Protein AF-K2CGY6-F1 (afdb_monomer_lite)

Foldseek 3Di:
DDPVVVVVCCVCQPVVLVVVCVVVVVVQVPAAQPDPVRGSDDDDHDDDPCVPVPD

Sequence (55 aa):
MALSEFQKIIQINLIGTFNMMKFSAEKMSKQNIISQNGERGVIINTASVAAFEGQ

Structure (mmCIF, N/CA/C/O backbone):
data_AF-K2CGY6-F1
#
_entry.id   AF-K2CGY6-F1
#
loop_
_atom_site.group_PDB
_atom_site.id
_atom_site.type_symbol
_atom_site.label_atom_id
_atom_site.label_alt_id
_atom_site.label_comp_id
_atom_site.label_asym_id
_atom_site.label_entity_id
_atom_site.label_seq_id
_atom_site.pdbx_PDB_ins_code
_atom_site.Cartn_x
_atom_site.Cartn_y
_atom_site.Cartn_z
_atom_site.occupancy
_atom_site.B_iso_or_equiv
_atom_site.auth_seq_id
_atom_site.auth_comp_id
_atom_site.auth_asym_id
_atom_site.auth_atom_id
_atom_site.pdbx_PDB_model_num
ATOM 1 N N . MET A 1 1 ? -12.089 1.127 20.545 1.00 81.94 1 MET A N 1
ATOM 2 C CA . MET A 1 1 ? -10.863 0.515 19.994 1.00 81.94 1 MET A CA 1
ATOM 3 C C . MET A 1 1 ? -9.727 0.723 20.983 1.00 81.94 1 MET A C 1
ATOM 5 O O . MET A 1 1 ? -9.570 1.839 21.469 1.00 81.94 1 MET A O 1
ATOM 9 N N . ALA A 1 2 ? -8.978 -0.326 21.324 1.00 96.06 2 ALA A N 1
ATOM 10 C CA . ALA A 1 2 ? -7.774 -0.173 22.147 1.00 96.06 2 ALA A CA 1
ATOM 11 C C . ALA A 1 2 ? -6.630 0.433 21.311 1.00 96.06 2 ALA A C 1
ATOM 13 O O . ALA A 1 2 ? -6.569 0.209 20.103 1.00 96.06 2 ALA A O 1
ATOM 14 N N . LEU A 1 3 ? -5.692 1.159 21.932 1.00 97.19 3 LEU A N 1
ATOM 15 C CA . LEU A 1 3 ? -4.563 1.765 21.204 1.00 97.19 3 LEU A CA 1
ATOM 16 C C . LEU A 1 3 ? -3.755 0.724 20.410 1.00 97.19 3 LEU A C 1
ATOM 18 O O . LEU A 1 3 ? -3.379 0.975 19.269 1.00 97.19 3 LEU A O 1
ATOM 22 N N . SER A 1 4 ? -3.546 -0.461 20.985 1.00 98.00 4 SER A N 1
ATOM 23 C CA . SER A 1 4 ? -2.836 -1.568 20.335 1.00 98.00 4 SER A CA 1
ATOM 24 C C . SER A 1 4 ? -3.533 -2.063 19.063 1.00 98.00 4 SER A C 1
ATOM 26 O O . SER A 1 4 ? -2.876 -2.419 18.086 1.00 98.00 4 SER A O 1
ATOM 28 N N . GLU A 1 5 ? -4.863 -2.058 19.053 1.00 97.81 5 GLU A N 1
ATOM 29 C CA . GLU A 1 5 ? -5.675 -2.448 17.904 1.00 97.81 5 GLU A CA 1
ATOM 30 C C . GLU A 1 5 ? -5.595 -1.396 16.792 1.00 97.81 5 GLU A C 1
ATOM 32 O O . GLU A 1 5 ? -5.311 -1.737 15.643 1.00 97.81 5 GLU A O 1
ATOM 37 N N . PHE A 1 6 ? -5.728 -0.112 17.142 1.00 97.19 6 PHE A N 1
ATOM 38 C CA . PHE A 1 6 ? -5.565 0.996 16.197 1.00 97.19 6 PHE A CA 1
ATOM 39 C C . PHE A 1 6 ? -4.171 0.993 15.556 1.00 97.19 6 PHE A C 1
ATOM 41 O O . PHE A 1 6 ? -4.032 1.067 14.335 1.00 97.19 6 PHE A O 1
ATOM 48 N N . GLN A 1 7 ? -3.125 0.828 16.371 1.00 98.50 7 GLN A N 1
ATOM 49 C CA . GLN A 1 7 ? -1.744 0.745 15.895 1.00 98.50 7 GLN A CA 1
ATOM 50 C C . GLN A 1 7 ? -1.544 -0.419 14.923 1.00 98.50 7 GLN A C 1
ATOM 52 O O . GLN A 1 7 ? -0.903 -0.245 13.887 1.00 98.50 7 GLN A O 1
ATOM 57 N N . LYS A 1 8 ? -2.125 -1.589 15.214 1.00 98.25 8 LYS A N 1
ATOM 58 C CA . LYS A 1 8 ? -2.064 -2.744 14.313 1.00 98.25 8 LYS A CA 1
ATOM 59 C C . LYS A 1 8 ? -2.726 -2.444 12.965 1.00 98.25 8 LYS A C 1
ATOM 61 O O . LYS A 1 8 ? -2.150 -2.778 11.931 1.00 98.25 8 LYS A O 1
ATOM 66 N N . ILE A 1 9 ? -3.891 -1.795 12.964 1.00 97.50 9 ILE A N 1
ATOM 67 C CA . ILE A 1 9 ? -4.605 -1.411 11.735 1.00 97.50 9 ILE A CA 1
ATOM 68 C C . ILE A 1 9 ? -3.743 -0.470 10.882 1.00 97.50 9 ILE A C 1
ATOM 70 O O . ILE A 1 9 ? -3.560 -0.723 9.691 1.00 97.50 9 ILE A O 1
ATOM 74 N N . ILE A 1 10 ? -3.151 0.563 11.490 1.00 97.88 10 ILE A N 1
ATOM 75 C CA . ILE A 1 10 ? -2.259 1.506 10.796 1.00 97.88 10 ILE A CA 1
ATOM 76 C C . ILE A 1 10 ? -1.010 0.801 10.254 1.00 97.88 10 ILE A C 1
ATOM 78 O O . ILE A 1 10 ? -0.622 1.012 9.101 1.00 97.88 10 ILE A O 1
ATOM 82 N N . GLN A 1 11 ? -0.392 -0.065 11.058 1.00 98.69 11 GLN A N 1
ATOM 83 C CA . GLN A 1 11 ? 0.824 -0.774 10.672 1.00 98.69 11 GLN A CA 1
ATOM 84 C C . GLN A 1 11 ? 0.608 -1.668 9.446 1.00 98.69 11 GLN A C 1
ATOM 86 O O . GLN A 1 11 ? 1.484 -1.744 8.585 1.00 98.69 11 GLN A O 1
ATOM 91 N N . ILE A 1 12 ? -0.549 -2.325 9.356 1.00 98.00 12 ILE A N 1
ATOM 92 C CA . ILE A 1 12 ? -0.878 -3.225 8.247 1.00 98.00 12 ILE A CA 1
ATOM 93 C C . ILE A 1 12 ? -1.337 -2.423 7.024 1.00 98.00 12 ILE A C 1
ATOM 95 O O . ILE A 1 12 ? -0.712 -2.502 5.968 1.00 98.00 12 ILE A O 1
ATOM 99 N N . ASN A 1 13 ? -2.399 -1.627 7.164 1.00 97.94 13 ASN A N 1
ATOM 100 C CA . ASN A 1 13 ? -3.124 -1.090 6.010 1.00 97.94 13 ASN A CA 1
ATOM 101 C C . ASN A 1 13 ? -2.465 0.150 5.404 1.00 97.94 13 ASN A C 1
ATOM 103 O O . ASN A 1 13 ? -2.584 0.373 4.200 1.00 97.94 13 ASN A O 1
ATOM 107 N N . LEU A 1 14 ? -1.763 0.945 6.215 1.00 97.81 14 LEU A N 1
ATOM 108 C CA . LEU A 1 14 ? -1.091 2.154 5.748 1.00 97.81 14 LEU A CA 1
ATOM 109 C C . LEU A 1 14 ? 0.402 1.903 5.539 1.00 97.81 14 LEU A C 1
ATOM 111 O O . LEU A 1 14 ? 0.896 1.970 4.413 1.00 97.81 14 LEU A O 1
ATOM 115 N N . ILE A 1 15 ? 1.120 1.580 6.618 1.00 98.56 15 ILE A N 1
ATOM 116 C CA . ILE A 1 15 ? 2.584 1.453 6.569 1.00 98.56 15 ILE A CA 1
ATOM 117 C C . ILE A 1 15 ? 2.990 0.234 5.733 1.00 98.56 15 ILE A C 1
ATOM 119 O O . ILE A 1 15 ? 3.889 0.335 4.897 1.00 98.56 15 ILE A O 1
ATOM 123 N N . GLY A 1 16 ? 2.316 -0.904 5.918 1.00 98.50 16 GLY A N 1
ATOM 124 C CA . GLY A 1 16 ? 2.559 -2.126 5.150 1.00 98.50 16 GLY A CA 1
ATOM 125 C C . GLY A 1 16 ? 2.353 -1.920 3.649 1.00 98.50 16 GLY A C 1
ATOM 126 O O . GLY A 1 16 ? 3.260 -2.199 2.862 1.00 98.50 16 GLY A O 1
ATOM 127 N N . THR A 1 17 ? 1.209 -1.352 3.261 1.00 98.50 17 THR A N 1
ATOM 128 C CA . THR A 1 17 ? 0.894 -1.025 1.859 1.00 98.50 17 THR A CA 1
ATOM 129 C C . THR A 1 17 ? 1.938 -0.096 1.241 1.00 98.50 17 THR A C 1
ATOM 131 O O . THR A 1 17 ? 2.448 -0.380 0.156 1.00 98.50 17 THR A O 1
ATOM 134 N N . PHE A 1 18 ? 2.318 0.982 1.937 1.00 98.44 18 PHE A N 1
ATOM 135 C CA . PHE A 1 18 ? 3.341 1.908 1.448 1.00 98.44 18 PHE A CA 1
ATOM 136 C C . PHE A 1 18 ? 4.704 1.227 1.268 1.00 98.44 18 PHE A C 1
ATOM 138 O O . PHE A 1 18 ? 5.351 1.403 0.235 1.00 98.44 18 PHE A O 1
ATOM 145 N N . ASN A 1 19 ? 5.137 0.423 2.242 1.00 98.38 19 ASN A N 1
ATOM 146 C CA . ASN A 1 19 ? 6.422 -0.270 2.162 1.00 98.38 19 ASN A CA 1
ATOM 147 C C . ASN A 1 19 ? 6.485 -1.219 0.961 1.00 98.38 19 ASN A C 1
ATOM 149 O O . ASN A 1 19 ? 7.488 -1.223 0.246 1.00 98.38 19 ASN A O 1
ATOM 153 N N . MET A 1 20 ? 5.415 -1.974 0.702 1.00 98.06 20 MET A N 1
ATOM 154 C CA . MET A 1 20 ? 5.347 -2.840 -0.477 1.00 98.06 20 MET A CA 1
ATOM 155 C C . MET A 1 20 ? 5.353 -2.027 -1.771 1.00 98.06 20 MET A C 1
ATOM 157 O O . MET A 1 20 ? 6.166 -2.300 -2.654 1.00 98.06 20 MET A O 1
ATOM 161 N N . MET A 1 21 ? 4.523 -0.981 -1.854 1.00 98.31 21 MET A N 1
ATOM 162 C CA . MET A 1 21 ? 4.471 -0.094 -3.017 1.00 98.31 21 MET A CA 1
ATOM 163 C C . MET A 1 21 ? 5.848 0.478 -3.352 1.00 98.31 21 MET A C 1
ATOM 165 O O . MET A 1 21 ? 6.256 0.437 -4.510 1.00 98.31 21 MET A O 1
ATOM 169 N N . LYS A 1 22 ? 6.569 0.992 -2.350 1.00 98.25 22 LYS A N 1
ATOM 170 C CA . LYS A 1 22 ? 7.898 1.588 -2.518 1.00 98.25 22 LYS A CA 1
ATOM 171 C C . LYS A 1 22 ? 8.864 0.622 -3.207 1.00 98.25 22 LYS A C 1
ATOM 173 O O . LYS A 1 22 ? 9.497 0.996 -4.192 1.00 98.25 22 LYS A O 1
ATOM 178 N N . PHE A 1 23 ? 8.984 -0.608 -2.705 1.00 98.31 23 PHE A N 1
ATOM 179 C CA . PHE A 1 23 ? 9.920 -1.581 -3.275 1.00 98.31 23 PHE A CA 1
ATOM 180 C C . PHE A 1 23 ? 9.470 -2.070 -4.654 1.00 98.31 23 PHE A C 1
ATOM 182 O O . PHE A 1 23 ? 10.297 -2.202 -5.558 1.00 98.31 23 PHE A O 1
ATOM 189 N N . SER A 1 24 ? 8.166 -2.283 -4.848 1.00 98.12 24 SER A N 1
ATOM 190 C CA . SER A 1 24 ? 7.607 -2.647 -6.152 1.00 98.12 24 SER A CA 1
ATOM 191 C C . SER A 1 24 ? 7.861 -1.560 -7.198 1.00 98.12 24 SER A C 1
ATOM 193 O O . SER A 1 24 ? 8.380 -1.866 -8.269 1.00 98.12 24 SER A O 1
ATOM 195 N N . ALA A 1 25 ? 7.584 -0.294 -6.880 1.00 98.19 25 ALA A N 1
ATOM 196 C CA . ALA A 1 25 ? 7.804 0.839 -7.777 1.00 98.19 25 ALA A CA 1
ATOM 197 C C . ALA A 1 25 ? 9.289 1.012 -8.139 1.00 98.19 25 ALA A C 1
ATOM 199 O O . ALA A 1 25 ? 9.618 1.254 -9.301 1.00 98.19 25 ALA A O 1
ATOM 200 N N . GLU A 1 26 ? 10.197 0.825 -7.175 1.00 98.38 26 GLU A N 1
ATOM 201 C CA . GLU A 1 26 ? 11.644 0.877 -7.418 1.00 98.38 26 GLU A CA 1
ATOM 202 C C . GLU A 1 26 ? 12.109 -0.197 -8.415 1.00 98.38 26 GLU A C 1
ATOM 204 O O . GLU A 1 26 ? 13.014 0.034 -9.218 1.00 98.38 26 GLU A O 1
ATOM 209 N N . LYS A 1 27 ? 11.504 -1.38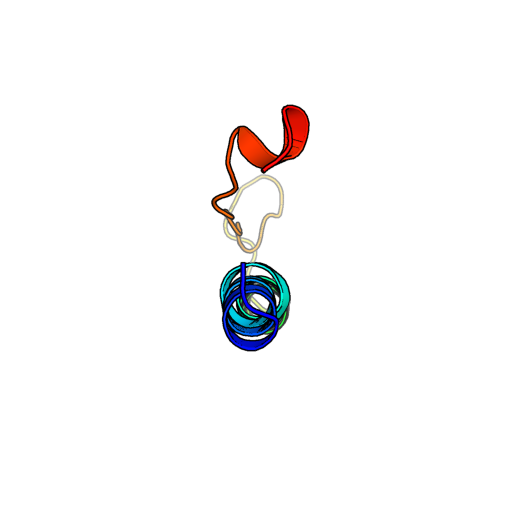8 -8.376 1.00 97.75 27 LYS A N 1
ATOM 210 C CA . LYS A 1 27 ? 11.816 -2.465 -9.323 1.00 97.75 27 LYS A CA 1
ATOM 211 C C . LYS A 1 27 ? 11.147 -2.248 -10.675 1.00 97.75 27 LYS A C 1
ATOM 213 O O . LYS A 1 27 ? 11.805 -2.459 -11.692 1.00 97.75 27 LYS A O 1
ATOM 218 N N . MET A 1 28 ? 9.891 -1.800 -10.693 1.00 97.75 28 MET A N 1
ATOM 219 C CA . MET A 1 28 ? 9.146 -1.481 -11.917 1.00 97.75 28 MET A CA 1
ATOM 220 C C . MET A 1 28 ? 9.840 -0.380 -12.724 1.00 97.75 28 MET A C 1
ATOM 222 O O . MET A 1 28 ? 9.984 -0.518 -13.932 1.00 97.75 28 MET A O 1
ATOM 226 N N . SER A 1 29 ? 10.363 0.670 -12.081 1.00 96.56 29 SER A N 1
ATOM 227 C CA . SER A 1 29 ? 11.041 1.772 -12.789 1.00 96.56 29 SER A CA 1
ATOM 228 C C . SER A 1 29 ? 12.274 1.331 -13.590 1.00 96.56 29 SER A C 1
ATOM 230 O O . SER A 1 29 ? 12.646 1.992 -14.558 1.00 96.56 29 SER A O 1
ATOM 232 N N . LYS A 1 30 ? 12.874 0.192 -13.220 1.00 96.94 30 LYS A N 1
ATOM 233 C CA . LYS A 1 30 ? 14.046 -0.409 -13.872 1.00 96.94 30 LYS A CA 1
ATOM 234 C C . LYS A 1 30 ? 13.682 -1.468 -14.924 1.00 96.94 30 LYS A C 1
ATOM 236 O O . LYS A 1 30 ? 14.580 -1.949 -15.609 1.00 96.94 30 LYS A O 1
ATOM 241 N N . GLN A 1 31 ? 12.410 -1.858 -15.051 1.00 95.44 31 GLN A N 1
ATOM 242 C CA . GLN A 1 31 ? 11.953 -2.810 -16.073 1.00 95.44 31 GLN A CA 1
ATOM 243 C C . GLN A 1 31 ? 11.934 -2.168 -17.455 1.00 95.44 31 GLN A C 1
ATOM 245 O O . GLN A 1 31 ? 11.821 -0.952 -17.562 1.00 95.44 31 GLN A O 1
ATOM 250 N N . ASN A 1 32 ? 11.982 -2.975 -18.515 1.00 97.25 32 ASN A N 1
ATOM 251 C CA . ASN A 1 32 ? 11.710 -2.494 -19.870 1.00 97.25 32 ASN A CA 1
ATOM 252 C C . ASN A 1 32 ? 10.274 -1.959 -19.989 1.00 97.25 32 ASN A C 1
ATOM 254 O O . ASN A 1 32 ? 9.410 -2.270 -19.171 1.00 97.25 32 ASN A O 1
ATOM 258 N N . ILE A 1 33 ? 10.023 -1.148 -21.017 1.00 96.31 33 ILE A N 1
ATOM 259 C CA . ILE A 1 33 ? 8.661 -0.724 -21.356 1.00 96.31 33 ILE A CA 1
ATOM 260 C C . ILE A 1 33 ? 7.850 -1.969 -21.739 1.00 96.31 33 ILE A C 1
ATOM 262 O O . ILE A 1 33 ? 8.301 -2.760 -22.568 1.00 96.31 33 ILE A O 1
ATOM 266 N N . ILE A 1 34 ? 6.671 -2.133 -21.136 1.00 93.50 34 ILE A N 1
ATOM 267 C CA . ILE A 1 34 ? 5.791 -3.296 -21.347 1.00 93.50 34 ILE A CA 1
ATOM 268 C C . ILE A 1 34 ? 4.502 -2.956 -22.103 1.00 93.50 34 ILE A C 1
ATOM 270 O O . ILE A 1 34 ? 3.777 -3.865 -22.499 1.00 93.50 34 ILE A O 1
ATOM 274 N N . SER A 1 35 ? 4.212 -1.670 -22.323 1.00 92.00 35 SER A N 1
ATOM 275 C CA . SER A 1 35 ? 3.041 -1.221 -23.083 1.00 92.00 35 SER A CA 1
ATOM 276 C C . SER A 1 35 ? 3.396 -0.154 -24.116 1.00 92.00 35 SER A C 1
ATOM 278 O O . SER A 1 35 ? 4.415 0.528 -24.010 1.00 92.00 35 SER A O 1
ATOM 280 N N . GLN A 1 36 ? 2.528 0.020 -25.116 1.00 92.12 36 GLN A N 1
ATOM 281 C CA . GLN A 1 36 ? 2.701 1.027 -26.174 1.00 92.12 36 GLN A CA 1
ATOM 282 C C . GLN A 1 36 ? 2.736 2.467 -25.630 1.00 92.12 36 GLN A C 1
ATOM 284 O O . GLN A 1 36 ? 3.294 3.350 -26.273 1.00 92.12 36 GLN A O 1
ATOM 289 N N . ASN A 1 37 ? 2.208 2.685 -24.423 1.00 93.81 37 ASN A N 1
ATOM 290 C CA . ASN A 1 37 ? 2.142 3.989 -23.766 1.00 93.81 37 ASN A CA 1
ATOM 291 C C . ASN A 1 37 ? 3.343 4.266 -22.842 1.00 93.81 37 ASN A C 1
ATOM 293 O O . ASN A 1 37 ? 3.350 5.267 -22.128 1.00 93.81 37 ASN A O 1
ATOM 297 N N . GLY A 1 38 ? 4.361 3.398 -22.830 1.00 94.31 38 GLY A N 1
ATOM 298 C CA . GLY A 1 38 ? 5.569 3.608 -22.026 1.00 94.31 38 GLY A CA 1
ATOM 299 C C . GLY A 1 38 ? 5.478 3.112 -20.580 1.00 94.31 38 GLY A C 1
ATOM 300 O O . GLY A 1 38 ? 6.369 3.405 -19.781 1.00 94.31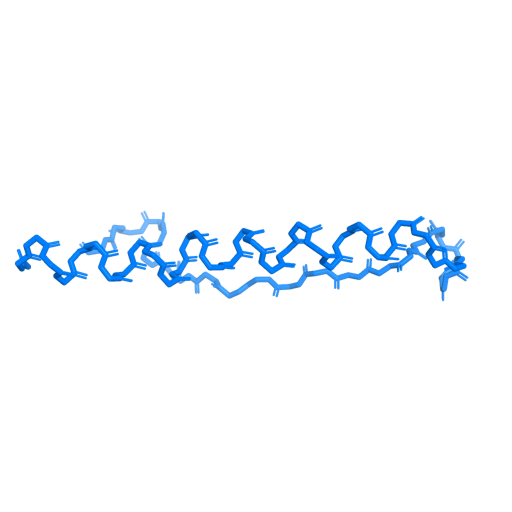 38 GLY A O 1
ATOM 301 N N . GLU A 1 39 ? 4.434 2.363 -20.220 1.00 96.75 39 GLU A N 1
ATOM 302 C CA . GLU A 1 39 ? 4.263 1.855 -18.857 1.00 96.75 39 GLU A CA 1
ATOM 303 C C . GLU A 1 39 ? 5.309 0.779 -18.540 1.00 96.75 39 GLU A C 1
ATOM 305 O O . GLU A 1 39 ? 5.731 0.010 -19.409 1.00 96.75 39 GLU A O 1
ATOM 310 N N . ARG A 1 40 ? 5.721 0.715 -17.270 1.00 97.00 40 ARG A N 1
ATOM 311 C CA . ARG A 1 40 ? 6.694 -0.270 -16.754 1.00 97.00 40 ARG A CA 1
ATOM 312 C C . ARG A 1 40 ? 6.126 -1.155 -15.640 1.00 97.00 40 ARG A C 1
ATOM 314 O O . ARG A 1 40 ? 6.827 -2.002 -15.092 1.00 97.00 40 ARG A O 1
ATOM 321 N N . GLY A 1 41 ? 4.861 -0.947 -15.285 1.00 95.81 41 GLY A N 1
ATOM 322 C CA . GLY A 1 41 ? 4.166 -1.670 -14.228 1.00 95.81 41 GLY A CA 1
ATOM 323 C C . GLY A 1 41 ? 2.932 -0.918 -13.740 1.00 95.81 41 GLY A C 1
ATOM 324 O O . GLY A 1 41 ? 2.754 0.262 -14.040 1.00 95.81 41 GLY A O 1
ATOM 325 N N . VAL A 1 42 ? 2.093 -1.617 -12.978 1.00 96.25 42 VAL A N 1
ATOM 326 C 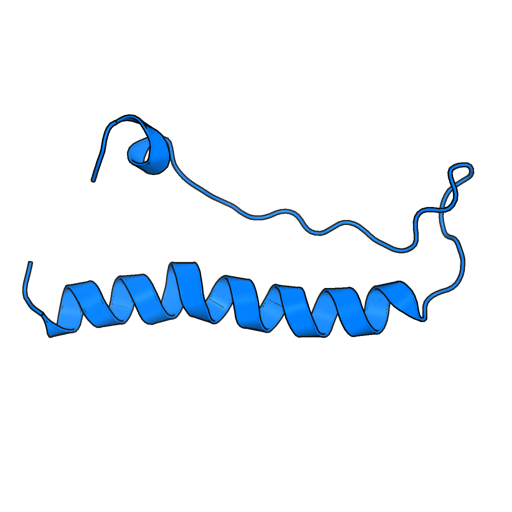CA . VAL A 1 42 ? 0.871 -1.090 -12.361 1.00 96.25 42 VAL A CA 1
ATOM 327 C C . VAL A 1 42 ? 0.818 -1.579 -10.914 1.00 96.25 42 VAL A C 1
ATOM 329 O O . VAL A 1 42 ? 1.108 -2.743 -10.641 1.00 96.25 42 VAL A O 1
ATOM 332 N N . ILE A 1 43 ? 0.450 -0.694 -9.985 1.00 97.94 43 ILE A N 1
ATOM 333 C CA . ILE A 1 43 ? 0.212 -1.022 -8.574 1.00 97.94 43 ILE A CA 1
ATOM 334 C C . ILE A 1 43 ? -1.259 -0.744 -8.278 1.00 97.94 43 ILE A C 1
ATOM 336 O O . ILE 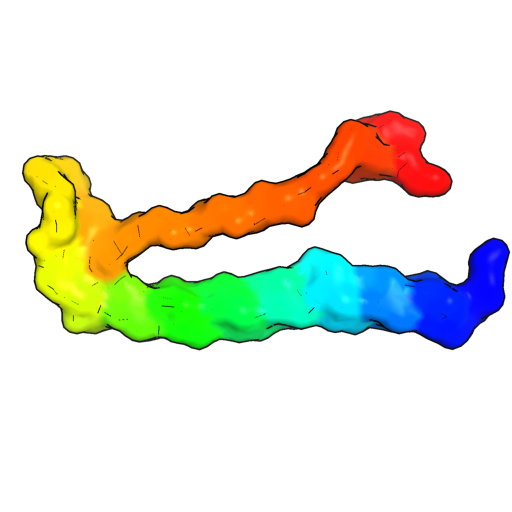A 1 43 ? -1.734 0.365 -8.510 1.00 97.94 43 ILE A O 1
ATOM 340 N N . ILE A 1 44 ? -1.970 -1.744 -7.758 1.00 97.88 44 ILE A N 1
ATOM 341 C CA . ILE A 1 44 ? -3.382 -1.637 -7.380 1.00 97.88 44 ILE A CA 1
ATOM 342 C C . ILE A 1 44 ? -3.477 -1.812 -5.869 1.00 97.88 44 ILE A C 1
ATOM 344 O O . ILE A 1 44 ? -3.100 -2.857 -5.341 1.00 97.88 44 ILE A O 1
ATOM 348 N N . ASN A 1 45 ? -4.001 -0.800 -5.180 1.00 97.75 45 ASN A N 1
ATOM 349 C CA . ASN A 1 45 ? -4.253 -0.868 -3.745 1.00 97.75 45 ASN A CA 1
ATOM 350 C C . ASN A 1 45 ? -5.738 -1.075 -3.477 1.00 97.75 45 ASN A C 1
ATOM 352 O O . ASN A 1 45 ? -6.588 -0.491 -4.145 1.00 97.75 45 ASN A O 1
ATOM 356 N N . THR A 1 46 ? -6.035 -1.859 -2.446 1.00 96.56 46 THR A N 1
ATOM 357 C CA . THR A 1 46 ? -7.402 -2.016 -1.946 1.00 96.56 46 THR A CA 1
ATOM 358 C C . THR A 1 46 ? -7.629 -1.029 -0.810 1.00 96.56 46 THR A C 1
ATOM 360 O O . THR A 1 46 ? -6.948 -1.088 0.212 1.00 96.56 46 THR A O 1
ATOM 363 N N . ALA A 1 47 ? -8.576 -0.118 -1.006 1.00 95.06 47 ALA A N 1
ATOM 364 C CA . ALA A 1 47 ? -9.096 0.760 0.035 1.00 95.06 47 ALA A CA 1
ATOM 365 C C . ALA A 1 47 ? -10.484 0.264 0.482 1.00 95.06 47 ALA A C 1
ATOM 367 O O . ALA A 1 47 ? -10.822 -0.906 0.316 1.00 95.06 47 ALA A O 1
ATOM 368 N N . SER A 1 48 ? -11.296 1.142 1.061 1.00 96.12 48 SER A N 1
ATOM 369 C CA . SER A 1 48 ? -12.667 0.842 1.478 1.00 96.12 48 SER A CA 1
ATOM 370 C C . SER A 1 48 ? -13.532 2.097 1.368 1.00 96.12 48 SER A C 1
ATOM 372 O O . SER A 1 48 ? -13.000 3.208 1.392 1.0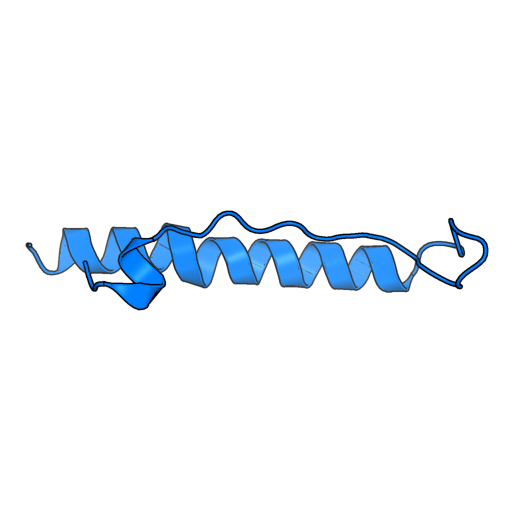0 96.12 48 SER A O 1
ATOM 374 N N . VAL A 1 49 ? -14.858 1.929 1.315 1.00 96.81 49 VAL A N 1
ATOM 375 C CA . VAL A 1 49 ? -15.832 3.032 1.438 1.00 96.81 49 VAL A CA 1
ATOM 376 C C . VAL A 1 49 ? -15.637 3.835 2.731 1.00 96.81 49 VAL A C 1
ATOM 378 O O . VAL A 1 49 ? -15.852 5.044 2.745 1.00 96.81 49 VAL A O 1
ATOM 381 N N . ALA A 1 50 ? -15.097 3.195 3.775 1.00 94.88 50 ALA A N 1
ATOM 382 C CA . ALA A 1 50 ? -14.735 3.833 5.041 1.00 94.88 50 ALA A CA 1
ATOM 383 C C . ALA A 1 50 ? -13.743 5.005 4.886 1.00 94.88 50 ALA A C 1
ATOM 385 O O . ALA A 1 50 ? -13.639 5.853 5.766 1.00 94.88 50 ALA A O 1
ATOM 386 N N . ALA A 1 51 ? -13.020 5.096 3.763 1.00 91.50 51 ALA A N 1
ATOM 387 C CA . ALA A 1 51 ? -12.176 6.252 3.463 1.00 91.50 51 ALA A CA 1
ATOM 388 C C . ALA A 1 51 ? -12.980 7.547 3.226 1.00 91.50 51 ALA A C 1
ATOM 390 O O . ALA A 1 51 ? -12.417 8.635 3.334 1.00 91.50 51 ALA A O 1
ATOM 391 N N . PHE A 1 52 ? -14.270 7.433 2.899 1.00 94.56 52 PHE A N 1
ATOM 392 C CA . PHE A 1 52 ? -15.160 8.559 2.610 1.00 94.56 52 PHE A CA 1
ATOM 393 C C . PHE A 1 52 ? -16.182 8.788 3.720 1.00 94.56 52 PHE A C 1
ATOM 395 O O . PHE A 1 52 ? -16.440 9.928 4.092 1.00 94.56 52 PHE A O 1
ATOM 402 N N . GLU A 1 53 ? -16.749 7.708 4.253 1.00 95.44 53 GLU A N 1
ATOM 403 C CA . GLU A 1 53 ? -17.836 7.773 5.239 1.00 95.44 53 GLU A CA 1
ATOM 404 C C . GLU A 1 53 ? -17.332 7.740 6.688 1.00 95.44 53 GLU A C 1
ATOM 406 O O . GLU A 1 53 ? -18.116 7.844 7.629 1.00 95.44 53 GLU A O 1
ATOM 411 N N . GLY A 1 54 ? -16.014 7.646 6.870 1.00 83.81 54 GLY A N 1
ATOM 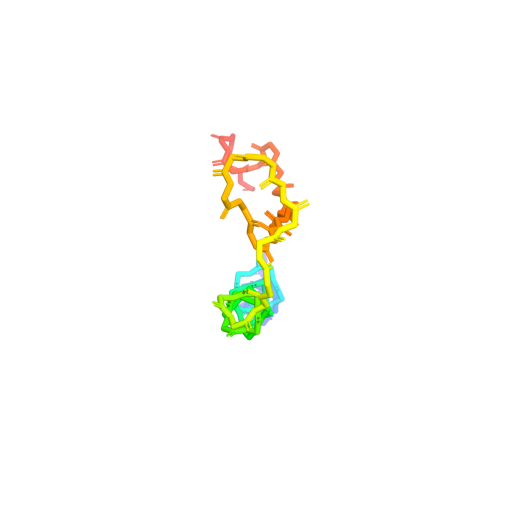412 C CA . GLY A 1 54 ? -15.407 7.404 8.167 1.00 83.81 54 GLY A CA 1
ATOM 413 C C . GLY A 1 54 ? -15.425 5.924 8.531 1.00 83.81 54 GLY A C 1
ATOM 414 O O . GLY A 1 54 ? -16.037 5.088 7.862 1.00 83.81 54 GLY A O 1
ATOM 415 N N . GLN A 1 55 ? -14.676 5.609 9.582 1.00 68.94 55 GLN A N 1
ATOM 416 C CA . GLN A 1 55 ? -14.535 4.260 10.112 1.00 68.94 55 GLN A CA 1
ATOM 417 C C . GLN A 1 55 ? -15.289 4.113 11.429 1.00 68.94 55 GLN A C 1
ATOM 419 O O . GLN A 1 55 ? -15.290 5.092 12.210 1.00 68.94 55 GLN A O 1
#

pLDDT: mean 95.81, std 4.82, range [68.94, 98.69]

Radius of gyration: 15.67 Å; chains: 1; bounding box: 32×12×48 Å

Secondary structure (DSSP, 8-state):
--HHHHHHHHIIIIIIHHHHHHHHHHHHTTSPP-STT-----------THHHH--